Protein AF-A0A1F2QEP0-F1 (afdb_monomer)

Foldseek 3Di:
DDPCLCVVLVHFDPVLPPDECSVVLSQVSSVVVHDDDDDPVDDDDDDPCPVVVVCALLRNLLSHVVSVLVSCCVPVNDVSSLVSLVVLLVVLVVCLVCLVVPDDDPDPSVSSNSNSVSNNCVSVVNDDPPD

Radius of gyration: 17.17 Å; Cα contacts (8 Å, |Δi|>4): 110; chains: 1; bounding box: 44×30×35 Å

Sequence (131 aa):
MRRDAFLRLGGFDERFVPAWFEDVDLCARLLTLGTILYWPASCFVHEGGTAAAALGYDQFLPIYYCNAIRFWRKHHGVWAALAYRALVCMGMVLRLLAAPLGARVPASRSQAVIAYSRVLRRAAGLGGLAQ

Structure (mmCIF, N/CA/C/O backbone):
data_AF-A0A1F2QEP0-F1
#
_entry.id   AF-A0A1F2QEP0-F1
#
loop_
_atom_site.group_PDB
_atom_site.id
_atom_site.type_symbol
_atom_site.label_atom_id
_atom_site.label_alt_id
_atom_site.label_comp_id
_atom_site.label_asym_id
_atom_site.label_entity_id
_atom_site.label_seq_id
_atom_site.pdbx_PDB_ins_code
_atom_site.Cartn_x
_atom_site.Cartn_y
_atom_site.Cartn_z
_atom_site.occupancy
_atom_site.B_iso_or_equiv
_atom_site.auth_seq_id
_atom_site.auth_comp_id
_atom_site.auth_asym_id
_atom_site.auth_atom_id
_atom_site.pdbx_PDB_model_num
ATOM 1 N N . MET A 1 1 ? -21.462 1.236 3.113 1.00 88.56 1 MET A N 1
ATOM 2 C CA . MET A 1 1 ? -20.971 2.071 4.236 1.00 88.56 1 MET A CA 1
ATOM 3 C C . MET A 1 1 ? -21.944 3.223 4.457 1.00 88.56 1 MET A C 1
ATOM 5 O O . MET A 1 1 ? -22.377 3.805 3.471 1.00 88.56 1 MET A O 1
ATOM 9 N N . ARG A 1 2 ? -22.304 3.551 5.706 1.00 93.62 2 ARG A N 1
ATOM 10 C CA . ARG A 1 2 ? -23.120 4.744 6.010 1.00 93.62 2 ARG A CA 1
ATOM 11 C C . ARG A 1 2 ? -22.227 5.998 6.047 1.00 93.62 2 ARG A C 1
ATOM 13 O O . ARG A 1 2 ? -21.074 5.917 6.468 1.00 93.62 2 ARG A O 1
ATOM 20 N N . ARG A 1 3 ? -22.742 7.147 5.594 1.00 95.00 3 ARG A N 1
ATOM 21 C CA . ARG A 1 3 ? -21.972 8.405 5.474 1.00 95.00 3 ARG A CA 1
ATOM 22 C C . ARG A 1 3 ? -21.453 8.921 6.820 1.00 95.00 3 ARG A C 1
ATOM 24 O O . ARG A 1 3 ? -20.338 9.424 6.890 1.00 95.00 3 ARG A O 1
ATOM 31 N N . ASP A 1 4 ? -22.246 8.786 7.875 1.00 96.56 4 ASP A N 1
ATOM 32 C CA . ASP A 1 4 ? -21.888 9.182 9.239 1.00 96.56 4 ASP A CA 1
ATOM 33 C C . ASP A 1 4 ? -20.653 8.432 9.756 1.00 96.56 4 ASP A C 1
ATOM 35 O O . ASP A 1 4 ? -19.761 9.055 10.323 1.00 96.56 4 ASP A O 1
ATOM 39 N N . ALA A 1 5 ? -20.548 7.124 9.497 1.00 95.94 5 ALA A N 1
ATOM 40 C CA . ALA A 1 5 ? -19.380 6.327 9.879 1.00 95.94 5 ALA A CA 1
ATOM 41 C C . ALA A 1 5 ? -18.091 6.811 9.188 1.00 95.94 5 ALA A C 1
ATOM 43 O O . ALA A 1 5 ? -17.047 6.906 9.830 1.00 95.94 5 ALA A O 1
ATOM 44 N N . PHE A 1 6 ? -18.172 7.170 7.903 1.00 96.88 6 PHE A N 1
ATOM 45 C CA . PHE A 1 6 ? -17.039 7.716 7.147 1.00 96.88 6 PHE A CA 1
ATOM 46 C C . PHE A 1 6 ? -16.564 9.058 7.712 1.00 96.88 6 PHE A C 1
ATOM 48 O O . PHE A 1 6 ? -15.376 9.238 7.982 1.00 96.88 6 PHE A O 1
ATOM 55 N N . LEU A 1 7 ? -17.501 9.984 7.937 1.00 96.62 7 LEU A N 1
ATOM 56 C CA . LEU A 1 7 ? -17.192 11.313 8.468 1.00 96.62 7 LEU A CA 1
ATOM 57 C C . LEU A 1 7 ? -16.685 11.250 9.912 1.00 96.62 7 LEU A C 1
ATOM 59 O O . LEU A 1 7 ? -15.747 11.961 10.257 1.00 96.62 7 LEU A O 1
ATOM 63 N N . ARG A 1 8 ? -17.236 10.353 10.738 1.00 96.25 8 ARG A N 1
ATOM 64 C CA . ARG A 1 8 ? -16.784 10.130 12.118 1.00 96.25 8 ARG A CA 1
ATOM 65 C C . ARG A 1 8 ? -15.319 9.688 12.197 1.00 96.25 8 ARG A C 1
ATOM 67 O O . ARG A 1 8 ? -14.652 10.001 13.175 1.00 96.25 8 ARG A O 1
ATOM 74 N N . LEU A 1 9 ? -14.817 8.979 11.185 1.00 96.69 9 LEU A N 1
ATOM 75 C CA . LEU A 1 9 ? -13.410 8.574 11.099 1.00 96.69 9 LEU A CA 1
ATOM 76 C C . LEU A 1 9 ? -12.504 9.633 10.455 1.00 96.69 9 LEU A C 1
ATOM 78 O O . LEU A 1 9 ? -11.305 9.388 10.329 1.00 96.69 9 LEU A O 1
ATOM 82 N N . GLY A 1 10 ? -13.048 10.781 10.041 1.00 96.62 10 GLY A N 1
ATOM 83 C CA . GLY A 1 10 ? -12.301 11.821 9.334 1.00 96.62 10 GLY A CA 1
ATOM 84 C C . GLY A 1 10 ? -12.038 11.505 7.859 1.00 96.62 10 GLY A C 1
ATOM 85 O O . GLY A 1 10 ? -11.140 12.091 7.272 1.00 96.62 10 GLY A O 1
ATOM 86 N N . GLY A 1 11 ? -12.789 10.580 7.252 1.00 97.00 11 GLY A N 1
ATOM 87 C CA . GLY A 1 11 ? -12.642 10.231 5.839 1.00 97.00 11 GLY A CA 1
ATOM 88 C C . GLY A 1 11 ? -11.365 9.445 5.513 1.00 97.00 11 GLY A C 1
ATOM 89 O O . GLY A 1 11 ? -10.878 8.665 6.339 1.00 97.00 11 GLY A O 1
ATOM 90 N N . PHE A 1 12 ? -10.847 9.601 4.291 1.00 97.81 12 PHE A N 1
ATOM 91 C CA . PHE A 1 12 ? -9.559 9.026 3.884 1.00 97.81 12 PHE A CA 1
ATOM 92 C C . PHE A 1 12 ? -8.397 9.737 4.581 1.00 97.81 12 PHE A C 1
ATOM 94 O O . PHE A 1 12 ? -8.469 10.921 4.886 1.00 97.81 12 PHE A O 1
ATOM 101 N N . 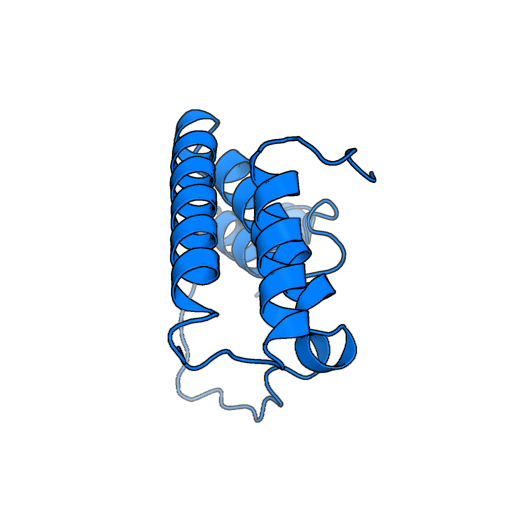ASP A 1 13 ? -7.312 9.009 4.834 1.00 97.75 13 ASP A N 1
ATOM 102 C CA . ASP A 1 13 ? -6.088 9.616 5.351 1.00 97.75 13 ASP A CA 1
ATOM 103 C C . ASP A 1 13 ? -5.271 10.183 4.183 1.00 97.75 13 ASP A C 1
ATOM 105 O O . ASP A 1 13 ? -4.628 9.442 3.440 1.00 97.75 13 ASP A O 1
ATOM 109 N N . GLU A 1 14 ? -5.286 11.509 4.042 1.00 96.38 14 GLU A N 1
ATOM 110 C CA . GLU A 1 14 ? -4.650 12.261 2.946 1.00 96.38 14 GLU A CA 1
ATOM 111 C C . GLU A 1 14 ? -3.121 12.132 2.901 1.00 96.38 14 GLU A C 1
ATOM 113 O O . GLU A 1 14 ? -2.465 12.671 2.019 1.00 96.38 14 GLU A O 1
ATOM 118 N N . ARG A 1 15 ? -2.519 11.397 3.838 1.00 96.31 15 ARG A N 1
ATOM 119 C CA . ARG A 1 15 ? -1.093 11.068 3.817 1.00 96.31 15 ARG A CA 1
ATOM 120 C C . ARG A 1 15 ? -0.754 9.911 2.870 1.00 96.31 15 ARG A C 1
ATOM 122 O O . ARG A 1 15 ? 0.429 9.713 2.578 1.00 96.31 15 ARG A O 1
ATOM 129 N N . PHE A 1 16 ? -1.737 9.124 2.431 1.00 97.00 16 PHE A N 1
ATOM 130 C CA . PHE A 1 16 ? -1.556 8.069 1.427 1.00 97.00 16 PHE A CA 1
ATOM 131 C C . PHE A 1 16 ? -1.668 8.665 0.020 1.00 97.00 16 PHE A C 1
ATOM 133 O O . PHE A 1 16 ? -2.719 8.632 -0.608 1.00 97.00 16 PHE A O 1
ATOM 140 N N . VAL A 1 17 ? -0.565 9.241 -0.462 1.00 93.44 17 VAL A N 1
ATOM 141 C CA . VAL A 1 17 ? -0.509 9.962 -1.744 1.00 93.44 17 VAL A CA 1
ATOM 142 C C . VAL A 1 17 ? 0.363 9.252 -2.779 1.00 93.44 17 VAL A C 1
ATOM 144 O O . VAL A 1 17 ? 1.341 8.594 -2.408 1.00 93.44 17 VAL A O 1
ATOM 147 N N . PRO A 1 18 ? 0.077 9.426 -4.082 1.00 93.75 18 PRO A N 1
ATOM 148 C CA . PRO A 1 18 ? -1.193 9.895 -4.655 1.00 93.75 18 PRO A CA 1
ATOM 149 C C . PRO A 1 18 ? -2.328 8.852 -4.608 1.00 93.75 18 PRO A C 1
ATOM 151 O O . PRO A 1 18 ? -3.468 9.208 -4.877 1.00 93.75 18 PRO A O 1
ATOM 154 N N . ALA A 1 19 ? -2.021 7.582 -4.321 1.00 94.44 19 ALA A N 1
ATOM 155 C CA . ALA A 1 19 ? -2.985 6.482 -4.230 1.00 94.44 19 ALA A CA 1
ATOM 156 C C . ALA A 1 19 ? -2.370 5.273 -3.497 1.00 94.44 19 ALA A C 1
ATOM 158 O O . ALA A 1 19 ? -1.169 5.264 -3.199 1.00 94.44 19 ALA A O 1
ATOM 159 N N . TRP A 1 20 ? -3.177 4.228 -3.316 1.00 96.56 20 TRP A N 1
ATOM 160 C CA . TRP A 1 20 ? -2.893 2.957 -2.646 1.00 96.56 20 TRP A CA 1
ATOM 161 C C . TRP A 1 20 ? -2.749 3.060 -1.123 1.00 96.56 20 TRP A C 1
ATOM 163 O O . TRP A 1 20 ? -1.971 3.861 -0.604 1.00 96.56 20 TRP A O 1
ATOM 173 N N . PHE A 1 21 ? -3.415 2.128 -0.429 1.00 98.25 21 PHE A N 1
ATOM 174 C CA . PHE A 1 21 ? -3.532 1.990 1.030 1.00 98.25 21 PHE A CA 1
ATOM 175 C C . PHE A 1 21 ? -4.448 2.995 1.735 1.00 98.25 21 PHE A C 1
ATOM 177 O O . PHE A 1 21 ? -4.728 2.787 2.915 1.00 98.25 21 PHE A O 1
ATOM 184 N N . GLU A 1 22 ? -4.972 4.020 1.066 1.00 98.12 22 GLU A N 1
ATOM 185 C CA . GLU A 1 22 ? -6.010 4.894 1.623 1.00 98.12 22 GLU A CA 1
ATOM 186 C C . GLU A 1 22 ? -7.299 4.120 1.936 1.00 98.12 22 GLU A C 1
ATOM 188 O O . GLU A 1 22 ? -7.936 4.338 2.970 1.00 98.12 22 GLU A O 1
ATOM 193 N N . ASP A 1 23 ? -7.649 3.172 1.071 1.00 97.00 23 ASP A N 1
ATOM 194 C CA . ASP A 1 23 ? -8.800 2.284 1.184 1.00 97.00 23 ASP A CA 1
ATOM 195 C C . ASP A 1 23 ? -8.572 1.182 2.226 1.00 97.00 23 ASP A C 1
ATOM 197 O O . ASP A 1 23 ? -9.437 0.938 3.069 1.00 97.00 23 ASP A O 1
ATOM 201 N N . VAL A 1 24 ? -7.386 0.566 2.235 1.00 97.88 24 VAL A N 1
ATOM 202 C CA . VAL A 1 24 ? -6.977 -0.426 3.241 1.00 97.88 24 VAL A CA 1
ATOM 203 C C . VAL A 1 24 ? -6.959 0.207 4.634 1.00 97.88 24 VAL A C 1
ATOM 205 O O . VAL A 1 24 ? -7.468 -0.378 5.592 1.00 97.88 24 VAL A O 1
ATOM 208 N N . ASP A 1 25 ? -6.426 1.425 4.754 1.00 98.50 25 ASP A N 1
ATOM 209 C CA . ASP A 1 25 ? -6.442 2.210 5.985 1.00 98.50 25 ASP A CA 1
ATOM 210 C C . ASP A 1 25 ? -7.862 2.539 6.451 1.00 98.50 25 ASP A C 1
ATOM 212 O O . ASP A 1 25 ? -8.176 2.378 7.634 1.00 98.50 25 ASP A O 1
ATOM 216 N N . LEU A 1 26 ? -8.721 2.996 5.537 1.00 97.88 26 LEU A N 1
ATOM 217 C CA . LEU A 1 26 ? -10.113 3.289 5.850 1.00 97.88 26 LEU A CA 1
ATOM 218 C C . LEU A 1 26 ? -10.845 2.030 6.324 1.00 97.88 26 LEU A C 1
ATOM 220 O O . LEU A 1 26 ? -11.528 2.080 7.344 1.00 97.88 26 LEU A O 1
ATOM 224 N N . CYS A 1 27 ? -10.670 0.899 5.639 1.00 97.19 27 CYS A N 1
ATOM 225 C CA . CYS A 1 27 ? -11.231 -0.389 6.040 1.00 97.19 27 CYS A CA 1
ATOM 226 C C . CYS A 1 27 ? -10.752 -0.807 7.438 1.00 97.19 27 CYS A C 1
ATOM 228 O O . CYS A 1 27 ? -11.575 -1.143 8.289 1.00 97.19 27 CYS A O 1
ATOM 230 N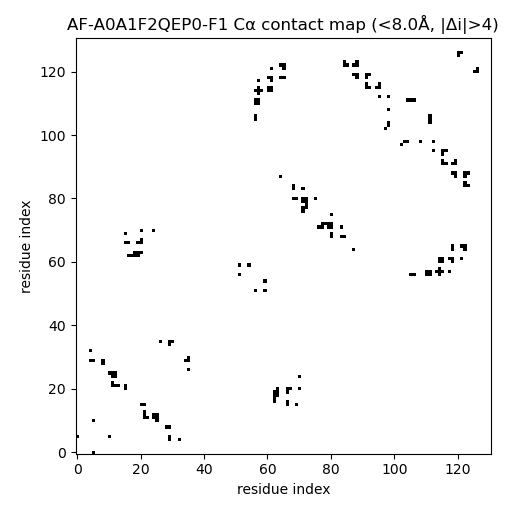 N . ALA A 1 28 ? -9.449 -0.716 7.720 1.00 97.31 28 ALA A N 1
ATOM 231 C CA . ALA A 1 28 ? -8.901 -1.025 9.041 1.00 97.31 28 ALA A CA 1
ATOM 232 C C . ALA A 1 28 ? -9.513 -0.145 10.145 1.00 97.31 28 ALA A C 1
ATOM 234 O O . ALA A 1 28 ? -9.873 -0.641 11.212 1.00 97.31 28 ALA A O 1
ATOM 235 N N . ARG A 1 29 ? -9.707 1.154 9.881 1.00 97.56 29 ARG A N 1
ATOM 236 C CA . ARG A 1 29 ? -10.379 2.063 10.822 1.00 97.56 29 ARG A CA 1
ATOM 237 C C . ARG A 1 29 ? -11.875 1.773 10.958 1.00 97.56 29 ARG A C 1
ATOM 239 O O . ARG A 1 29 ? -12.396 1.840 12.067 1.00 97.56 29 ARG A O 1
ATOM 246 N N . LEU A 1 30 ? -12.571 1.416 9.881 1.00 96.88 30 LEU A N 1
ATOM 247 C CA . LEU A 1 30 ? -13.996 1.060 9.910 1.00 96.88 30 LEU A CA 1
ATOM 248 C C . LEU A 1 30 ? -14.281 -0.184 10.754 1.00 96.88 30 LEU A C 1
ATOM 250 O O . LEU A 1 30 ? -15.332 -0.239 11.390 1.00 96.88 30 LEU A O 1
ATOM 254 N N . LEU A 1 31 ? -13.343 -1.132 10.829 1.00 96.00 31 LEU A N 1
ATOM 255 C CA . LEU A 1 31 ? -13.462 -2.305 11.704 1.00 96.00 31 LEU A CA 1
ATOM 256 C C . LEU A 1 31 ? -13.548 -1.946 13.195 1.00 96.00 31 LEU A C 1
ATOM 258 O O . LEU A 1 31 ? -14.061 -2.728 13.987 1.00 96.00 31 LEU A O 1
ATOM 262 N N . THR A 1 32 ? -13.110 -0.747 13.591 1.00 95.25 32 THR A N 1
ATOM 263 C CA . THR A 1 32 ? -13.291 -0.256 14.971 1.00 95.25 32 THR A CA 1
ATOM 264 C C . THR A 1 32 ? -14.731 0.173 15.267 1.00 95.25 32 THR A C 1
ATOM 266 O O . THR A 1 32 ? -15.108 0.315 16.428 1.00 95.25 32 THR A O 1
ATOM 269 N N . LEU A 1 33 ? -15.543 0.389 14.225 1.00 95.31 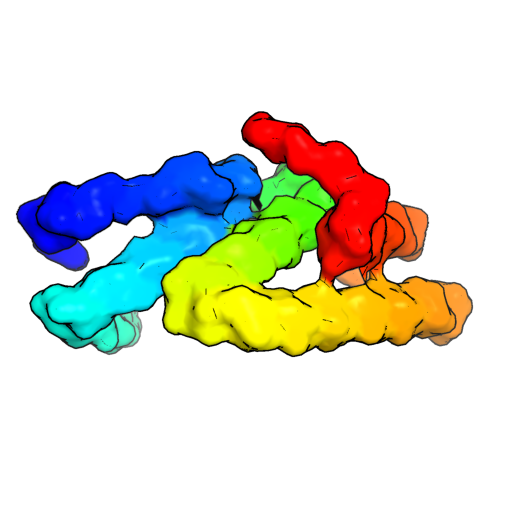33 LEU A N 1
ATOM 270 C CA . LEU A 1 33 ? -16.930 0.844 14.322 1.00 95.31 33 LEU A CA 1
ATOM 271 C C . LEU A 1 33 ? -17.952 -0.261 14.021 1.00 95.31 33 LEU A C 1
ATOM 273 O O . LEU A 1 33 ? -19.148 -0.037 14.207 1.00 95.31 33 LEU A O 1
ATOM 277 N N . GLY A 1 34 ? -17.515 -1.425 13.535 1.00 92.69 34 GLY A N 1
ATOM 278 C CA . GLY A 1 34 ? -18.399 -2.527 13.171 1.00 92.69 34 GLY A CA 1
ATOM 279 C C . GLY A 1 34 ? -17.723 -3.569 12.284 1.00 92.69 34 GLY A C 1
ATOM 280 O O . GLY A 1 34 ? -16.507 -3.728 12.293 1.00 92.69 34 GLY A O 1
ATOM 281 N N . THR A 1 35 ? -18.525 -4.286 11.500 1.00 94.44 35 THR A N 1
ATOM 282 C CA . THR A 1 35 ? -18.064 -5.413 10.679 1.00 94.44 35 THR A CA 1
ATOM 283 C C . THR A 1 35 ? -18.042 -5.055 9.194 1.00 94.44 35 THR A C 1
ATOM 285 O O . THR A 1 35 ? -18.957 -4.408 8.684 1.00 94.44 35 THR A O 1
ATOM 288 N N . ILE A 1 36 ? -17.010 -5.518 8.485 1.00 94.88 36 ILE A N 1
ATOM 289 C CA . ILE A 1 36 ? -16.941 -5.488 7.020 1.00 94.88 36 ILE A CA 1
ATOM 290 C C . ILE A 1 36 ? -17.433 -6.835 6.489 1.00 94.88 36 ILE A C 1
ATOM 292 O O . ILE A 1 36 ? -16.942 -7.881 6.907 1.00 94.88 36 ILE A O 1
ATOM 296 N N . LEU A 1 37 ? -18.398 -6.805 5.569 1.00 95.31 37 LEU A N 1
ATOM 297 C CA . LEU A 1 37 ? -18.993 -7.997 4.967 1.00 95.31 37 LEU A CA 1
ATOM 298 C C . LEU A 1 37 ? -18.712 -8.021 3.465 1.00 95.31 37 LEU A C 1
ATOM 300 O O . LEU A 1 37 ? -18.919 -7.025 2.772 1.00 95.31 37 LEU A O 1
ATOM 304 N N . TYR A 1 38 ? -18.276 -9.174 2.967 1.00 95.44 38 TYR A N 1
ATOM 305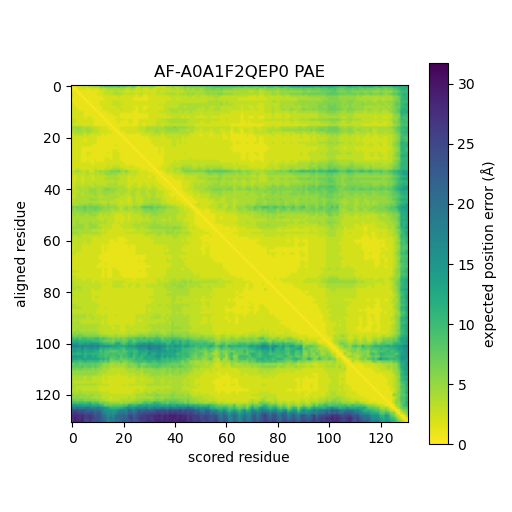 C CA . TYR A 1 38 ? -18.253 -9.459 1.537 1.00 95.44 38 TYR A CA 1
ATOM 306 C C . TYR A 1 38 ? -19.652 -9.887 1.085 1.00 95.44 38 TYR A C 1
ATOM 308 O O . TYR A 1 38 ? -20.274 -10.736 1.724 1.00 95.44 38 TYR A O 1
ATOM 316 N N . TRP A 1 39 ? -20.148 -9.300 -0.006 1.00 96.94 39 TRP A N 1
ATOM 317 C CA . TRP A 1 39 ? -21.487 -9.579 -0.522 1.00 96.94 39 TRP A CA 1
ATOM 318 C C . TRP A 1 39 ? -21.421 -10.107 -1.963 1.00 96.94 39 TRP A C 1
ATOM 320 O O . TRP A 1 39 ? -21.326 -9.308 -2.895 1.00 96.94 39 TRP A O 1
ATOM 330 N N . PRO A 1 40 ? -21.482 -11.436 -2.175 1.00 97.25 40 PRO A N 1
ATOM 331 C CA . PRO A 1 40 ? -21.244 -12.041 -3.488 1.00 97.25 40 PRO A CA 1
ATOM 332 C C . PRO A 1 40 ? -22.327 -11.729 -4.528 1.00 97.25 40 PRO A C 1
ATOM 334 O O . PRO A 1 40 ? -22.077 -11.876 -5.717 1.00 97.25 40 PRO A O 1
ATOM 337 N N . ALA A 1 41 ? -23.521 -11.293 -4.109 1.00 97.94 41 ALA A N 1
ATOM 338 C CA . ALA A 1 41 ? -24.586 -10.908 -5.037 1.00 97.94 41 ALA A CA 1
ATOM 339 C C . ALA A 1 41 ? -24.410 -9.489 -5.618 1.00 97.94 41 ALA A C 1
ATOM 341 O O . ALA A 1 41 ? -25.101 -9.130 -6.568 1.00 97.94 41 ALA A O 1
ATOM 342 N N . SER A 1 42 ? -23.498 -8.678 -5.069 1.00 96.69 42 SER A N 1
ATOM 343 C CA . SER A 1 42 ? -23.184 -7.343 -5.588 1.00 96.69 42 SER A CA 1
ATOM 344 C C . SER A 1 42 ? -21.983 -7.424 -6.527 1.00 96.69 42 SER A C 1
ATOM 346 O O . SER A 1 42 ? -20.838 -7.316 -6.089 1.00 96.69 42 SER A O 1
ATOM 348 N N . CYS A 1 43 ? -22.251 -7.607 -7.819 1.00 97.31 43 CYS A N 1
ATOM 349 C CA . CYS A 1 43 ? -21.227 -7.750 -8.851 1.00 97.31 43 CYS A CA 1
ATOM 350 C C . CYS A 1 43 ? -21.115 -6.489 -9.712 1.00 97.31 43 CYS A C 1
ATOM 352 O O . CYS A 1 43 ? -22.117 -5.946 -10.170 1.00 97.31 43 CYS A O 1
ATOM 354 N N . PHE A 1 44 ? -19.880 -6.071 -9.984 1.00 96.25 44 PHE A N 1
ATOM 355 C CA . PHE A 1 44 ? -19.563 -4.945 -10.859 1.00 96.25 44 PHE A CA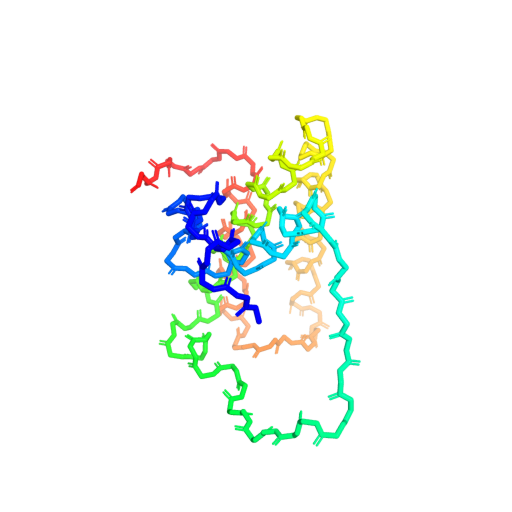 1
ATOM 356 C C . PHE A 1 44 ? -18.372 -5.312 -11.743 1.00 96.25 44 PHE A C 1
ATOM 358 O O . PHE A 1 44 ? -17.484 -6.050 -11.314 1.00 96.25 44 PHE A O 1
ATOM 365 N N . VAL A 1 45 ? -18.336 -4.783 -12.965 1.00 96.69 45 VAL A N 1
ATOM 366 C CA . VAL A 1 45 ? -17.159 -4.893 -13.833 1.00 96.69 45 VAL A CA 1
ATOM 367 C C . VAL A 1 45 ? -16.184 -3.789 -13.445 1.00 96.69 45 VAL A C 1
ATOM 369 O O . VAL A 1 45 ? -16.544 -2.614 -13.434 1.00 96.69 45 VAL A O 1
ATOM 372 N N . HIS A 1 46 ? -14.952 -4.169 -13.121 1.00 93.75 46 HIS A N 1
ATOM 373 C CA . HIS A 1 46 ? -13.876 -3.237 -12.816 1.00 93.75 46 HIS A CA 1
ATOM 374 C C . HIS A 1 46 ? -12.717 -3.465 -13.780 1.00 93.75 46 HIS A C 1
ATOM 376 O O . HIS A 1 46 ? -12.207 -4.581 -13.894 1.00 93.75 46 HIS A O 1
ATOM 382 N N . GLU A 1 47 ? -12.289 -2.401 -14.451 1.00 95.25 47 GLU A N 1
ATOM 383 C CA . GLU A 1 47 ? -11.067 -2.423 -15.243 1.00 95.25 47 GLU A CA 1
ATOM 384 C C . GLU A 1 47 ? -9.860 -2.266 -14.309 1.00 95.25 47 GLU A C 1
ATOM 386 O O . GLU A 1 47 ? -9.554 -1.182 -13.812 1.00 95.25 47 GLU A O 1
ATOM 391 N N . GLY A 1 48 ? -9.220 -3.393 -14.000 1.00 91.25 48 GLY A N 1
ATOM 392 C CA . GLY A 1 48 ? -8.109 -3.445 -13.059 1.00 91.25 48 GLY A CA 1
ATOM 393 C C . GLY A 1 48 ? -6.803 -2.925 -13.656 1.00 91.25 48 GLY A C 1
ATOM 394 O O . GLY A 1 48 ? -6.460 -3.206 -14.800 1.00 91.25 48 GLY A O 1
ATOM 395 N N . GLY A 1 49 ? -6.018 -2.221 -12.840 1.00 90.12 49 GLY A N 1
ATOM 396 C CA . GLY A 1 49 ? -4.650 -1.834 -13.192 1.00 90.12 49 GLY A CA 1
ATOM 397 C C . GLY A 1 49 ? -4.520 -0.588 -14.070 1.00 90.12 49 GLY A C 1
ATOM 398 O O . GLY A 1 49 ? -3.392 -0.150 -14.274 1.00 90.12 49 GLY A O 1
ATOM 399 N N . THR A 1 50 ? -5.616 0.040 -14.509 1.00 93.06 50 THR A N 1
ATOM 400 C CA . THR A 1 50 ? -5.596 1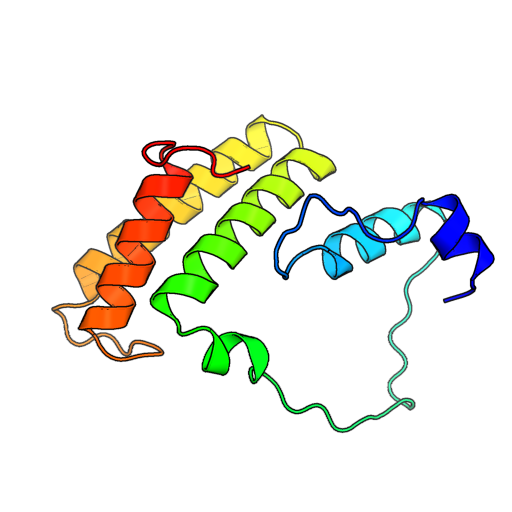.236 -15.375 1.00 93.06 50 THR A CA 1
ATOM 401 C C . THR A 1 50 ? -4.744 2.367 -14.795 1.00 93.06 50 THR A C 1
ATOM 403 O O . THR A 1 50 ? -3.864 2.893 -15.473 1.00 93.06 50 THR A O 1
ATOM 406 N N . ALA A 1 51 ? -4.924 2.691 -13.508 1.00 92.00 51 ALA A N 1
ATOM 407 C CA . ALA A 1 51 ? -4.141 3.733 -12.840 1.00 92.00 51 ALA A CA 1
ATOM 408 C C . ALA A 1 51 ? -2.645 3.376 -12.736 1.00 92.00 51 ALA A C 1
ATOM 410 O O . ALA A 1 51 ? -1.782 4.215 -12.984 1.00 92.00 51 ALA A O 1
ATOM 411 N N . ALA A 1 52 ? -2.325 2.121 -12.404 1.00 92.62 52 ALA A N 1
ATOM 412 C CA . ALA A 1 52 ? -0.940 1.662 -12.303 1.00 92.62 52 ALA A CA 1
ATOM 413 C C . ALA A 1 52 ? -0.245 1.623 -13.676 1.00 92.62 52 ALA A C 1
ATOM 415 O O . ALA A 1 52 ? 0.929 1.974 -13.782 1.00 92.62 52 ALA A O 1
ATOM 416 N N . ALA A 1 53 ? -0.972 1.230 -14.725 1.00 91.88 53 ALA A N 1
ATOM 417 C CA . ALA A 1 53 ? -0.481 1.204 -16.096 1.00 91.88 53 ALA A CA 1
ATOM 418 C C . ALA A 1 53 ? -0.202 2.619 -16.620 1.00 91.88 53 ALA A C 1
ATOM 420 O O . ALA A 1 53 ? 0.881 2.859 -17.149 1.00 91.88 53 ALA A O 1
ATOM 421 N N . ALA A 1 54 ? -1.129 3.560 -16.407 1.00 93.19 54 ALA A N 1
ATOM 422 C CA . ALA A 1 54 ? -0.966 4.957 -16.809 1.00 93.19 54 ALA A CA 1
ATOM 423 C C . ALA A 1 54 ? 0.229 5.638 -16.120 1.00 93.19 54 ALA A C 1
ATOM 425 O O . ALA A 1 54 ? 0.914 6.454 -16.730 1.00 93.19 54 ALA A O 1
ATOM 426 N N . LEU A 1 55 ? 0.499 5.283 -14.859 1.00 93.44 55 LEU A N 1
ATOM 427 C CA . LEU A 1 55 ? 1.608 5.841 -14.084 1.00 93.44 55 LEU A CA 1
ATOM 428 C C . LEU A 1 55 ? 2.975 5.230 -14.446 1.00 93.44 55 LEU A C 1
ATOM 430 O O . LEU A 1 55 ? 4.014 5.861 -14.258 1.00 93.44 55 LEU A O 1
ATOM 434 N N . GLY A 1 56 ? 2.987 4.001 -14.960 1.00 94.25 56 GLY A N 1
ATOM 435 C CA . GLY A 1 56 ? 4.205 3.249 -15.241 1.00 94.25 56 GLY A CA 1
ATOM 436 C C . GLY A 1 56 ? 4.765 2.527 -14.011 1.00 94.25 56 GLY A C 1
ATOM 437 O O . GLY A 1 56 ? 4.737 3.010 -12.874 1.00 94.25 56 GLY A O 1
ATOM 438 N N . TYR A 1 57 ? 5.308 1.329 -14.242 1.00 94.06 57 TYR A N 1
ATOM 439 C CA . TYR A 1 57 ? 5.741 0.421 -13.173 1.00 94.06 57 TYR A CA 1
ATOM 440 C C . TYR A 1 57 ? 6.854 1.006 -12.284 1.00 94.06 57 TYR A C 1
ATOM 442 O O . TYR A 1 57 ? 6.892 0.756 -11.078 1.00 94.06 57 TYR A O 1
ATOM 450 N N . ASP A 1 58 ? 7.741 1.823 -12.858 1.00 93.25 58 ASP A N 1
ATOM 451 C CA . ASP A 1 58 ? 8.861 2.464 -12.165 1.00 93.25 58 ASP A CA 1
ATOM 452 C C . ASP A 1 58 ? 8.450 3.593 -11.211 1.00 93.25 58 ASP A C 1
ATOM 454 O O . ASP A 1 58 ? 9.239 3.970 -10.335 1.00 93.25 58 ASP A O 1
ATOM 458 N N . GLN A 1 59 ? 7.236 4.124 -11.362 1.00 94.00 59 GLN A N 1
ATOM 459 C CA . GLN A 1 59 ? 6.651 5.130 -10.477 1.00 94.00 59 GLN A CA 1
ATOM 460 C C . GLN A 1 59 ? 5.634 4.515 -9.512 1.00 94.00 59 GLN A C 1
ATOM 462 O O . GLN A 1 59 ? 5.683 4.797 -8.313 1.00 94.00 59 GLN A O 1
ATOM 467 N N . PHE A 1 60 ? 4.777 3.621 -10.013 1.00 95.75 60 PHE A N 1
ATOM 468 C CA . PHE A 1 60 ? 3.788 2.894 -9.219 1.00 95.75 60 PHE A CA 1
ATOM 469 C C . PHE A 1 60 ? 4.425 2.157 -8.034 1.00 95.75 60 PHE A C 1
ATOM 471 O O . PHE A 1 60 ? 4.023 2.355 -6.887 1.00 95.75 60 PHE A O 1
ATOM 478 N N . LEU A 1 61 ? 5.445 1.330 -8.288 1.00 96.62 61 LEU A N 1
ATOM 479 C CA . LEU A 1 61 ? 5.968 0.418 -7.271 1.00 96.62 61 LEU A CA 1
ATOM 480 C C . LEU A 1 61 ? 6.576 1.154 -6.054 1.00 96.62 61 LEU A C 1
ATOM 482 O O . LEU A 1 61 ? 6.262 0.780 -4.919 1.00 96.62 61 LEU A O 1
ATOM 486 N N . PRO A 1 62 ? 7.392 2.219 -6.223 1.00 96.06 62 PRO A N 1
ATOM 487 C CA . PRO A 1 62 ? 7.858 3.030 -5.097 1.00 96.06 62 PRO A CA 1
ATOM 488 C C . PRO A 1 62 ? 6.743 3.708 -4.300 1.00 96.06 62 PRO A C 1
ATOM 490 O O . PRO A 1 62 ? 6.871 3.810 -3.082 1.00 96.06 62 PRO A O 1
ATOM 493 N N . ILE A 1 63 ? 5.677 4.183 -4.950 1.00 96.50 63 ILE A N 1
ATOM 494 C CA . ILE A 1 63 ? 4.534 4.793 -4.254 1.00 96.50 63 ILE A CA 1
ATOM 495 C C . ILE A 1 63 ? 3.823 3.734 -3.413 1.00 96.50 63 ILE A C 1
ATOM 497 O O . ILE A 1 63 ? 3.663 3.922 -2.206 1.00 96.50 63 ILE A O 1
ATOM 501 N N . TYR A 1 64 ? 3.492 2.597 -4.029 1.00 97.44 64 TYR A N 1
ATOM 502 C CA . TYR A 1 64 ? 2.812 1.488 -3.368 1.00 97.44 64 TYR A CA 1
ATOM 503 C C . TYR A 1 64 ? 3.539 1.061 -2.087 1.00 97.44 64 TYR A C 1
ATOM 505 O O . TYR A 1 64 ? 2.937 1.004 -1.018 1.00 97.44 64 TYR A O 1
ATOM 513 N N . TYR A 1 65 ? 4.856 0.823 -2.153 1.00 97.81 65 TYR A N 1
ATOM 514 C CA . TYR A 1 65 ? 5.616 0.396 -0.974 1.00 97.81 65 TYR A CA 1
ATOM 515 C C . TYR A 1 65 ? 5.820 1.502 0.065 1.00 97.81 65 TYR A C 1
ATOM 517 O O . TYR A 1 65 ? 5.858 1.199 1.258 1.00 97.81 65 TYR A O 1
ATOM 525 N N . CYS A 1 66 ? 5.927 2.772 -0.335 1.00 96.50 66 CYS A N 1
ATOM 526 C CA . CYS A 1 66 ? 5.952 3.881 0.621 1.00 96.50 66 CYS A CA 1
ATOM 527 C C . CYS A 1 66 ? 4.663 3.936 1.444 1.00 96.50 66 CYS A C 1
ATOM 529 O O . CYS A 1 66 ? 4.719 4.031 2.673 1.00 96.50 66 CYS A O 1
ATOM 531 N N . ASN A 1 67 ? 3.521 3.818 0.773 1.00 97.81 67 ASN A N 1
ATOM 532 C CA . ASN A 1 67 ? 2.216 3.817 1.416 1.00 97.81 67 ASN A CA 1
ATOM 533 C C . ASN A 1 67 ? 1.986 2.538 2.232 1.00 97.81 67 ASN A C 1
ATOM 535 O O . ASN A 1 67 ? 1.520 2.627 3.365 1.00 97.81 67 ASN A O 1
ATOM 539 N N . ALA A 1 68 ? 2.473 1.383 1.776 1.00 98.06 68 ALA A N 1
ATOM 540 C CA . ALA A 1 68 ? 2.494 0.163 2.581 1.00 98.06 68 ALA A CA 1
ATOM 541 C C . ALA A 1 68 ? 3.286 0.345 3.889 1.00 98.06 68 ALA A C 1
ATOM 543 O O . ALA A 1 68 ? 2.780 0.062 4.972 1.00 98.06 68 ALA A O 1
ATOM 544 N N . ILE A 1 69 ? 4.512 0.878 3.831 1.00 97.12 69 ILE A N 1
ATOM 545 C CA . ILE A 1 69 ? 5.329 1.133 5.032 1.00 97.12 69 ILE A CA 1
ATOM 546 C C . ILE A 1 69 ? 4.617 2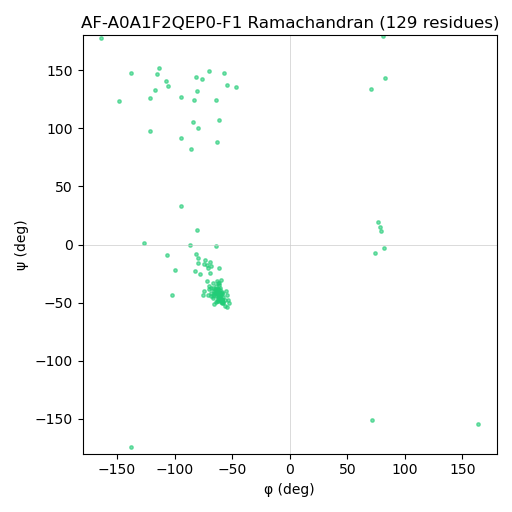.113 5.980 1.00 97.12 69 ILE A C 1
ATOM 548 O O . ILE A 1 69 ? 4.657 1.928 7.201 1.00 97.12 69 ILE A O 1
ATOM 552 N N . ARG A 1 70 ? 3.951 3.141 5.436 1.00 97.25 70 ARG A N 1
ATOM 553 C CA . ARG A 1 70 ? 3.148 4.098 6.213 1.00 97.25 70 ARG A CA 1
ATOM 554 C C . ARG A 1 70 ? 1.985 3.401 6.924 1.00 97.25 70 ARG A C 1
ATOM 556 O O . ARG A 1 70 ? 1.802 3.626 8.119 1.00 97.25 70 ARG A O 1
ATOM 563 N N . PHE A 1 71 ? 1.266 2.522 6.225 1.00 98.44 71 PHE A N 1
ATOM 564 C CA . PHE A 1 71 ? 0.189 1.707 6.788 1.00 98.44 71 PHE A CA 1
ATOM 565 C C . PHE A 1 71 ? 0.700 0.830 7.936 1.00 98.44 71 PHE A C 1
ATOM 567 O O . PHE A 1 71 ? 0.163 0.890 9.042 1.00 98.44 71 PHE A O 1
ATOM 574 N N . TRP A 1 72 ? 1.796 0.097 7.717 1.00 98.25 72 TRP A N 1
ATOM 575 C CA . TRP A 1 72 ? 2.396 -0.756 8.745 1.00 98.25 72 TRP A CA 1
ATOM 576 C C . TRP A 1 72 ? 2.803 0.036 9.987 1.00 98.25 72 TRP A C 1
ATOM 578 O O . TRP A 1 72 ? 2.539 -0.393 11.108 1.00 98.25 72 TRP A O 1
ATOM 588 N N . ARG A 1 73 ? 3.384 1.227 9.808 1.00 97.62 73 ARG A N 1
ATOM 589 C CA . ARG A 1 73 ? 3.736 2.095 10.936 1.00 97.62 73 ARG A CA 1
ATOM 590 C C . ARG A 1 73 ? 2.505 2.561 11.710 1.00 97.62 73 ARG A C 1
ATOM 592 O O . ARG A 1 73 ? 2.559 2.602 12.936 1.00 97.62 73 ARG A O 1
ATOM 599 N N . LYS A 1 74 ? 1.432 2.924 11.004 1.00 97.81 74 LYS A N 1
ATOM 600 C CA . LYS A 1 74 ? 0.190 3.440 11.593 1.00 97.81 74 LYS A CA 1
ATOM 601 C C . LYS A 1 74 ? -0.569 2.370 12.383 1.00 97.81 74 LYS A C 1
ATOM 603 O O . LYS A 1 74 ? -1.019 2.666 13.482 1.00 97.81 74 LYS A O 1
ATOM 608 N N . HIS A 1 75 ? -0.687 1.154 11.848 1.00 97.94 75 HIS A N 1
ATOM 609 C CA . HIS A 1 75 ? -1.545 0.100 12.417 1.00 97.94 75 HIS A CA 1
ATOM 610 C C . HIS A 1 75 ? -0.803 -0.941 13.262 1.00 97.94 75 HIS A C 1
ATOM 612 O O . HIS A 1 75 ? -1.416 -1.582 14.109 1.00 97.94 75 HIS A O 1
ATOM 618 N N . HIS A 1 76 ? 0.510 -1.102 13.071 1.00 97.25 76 HIS A N 1
ATOM 619 C CA . HIS A 1 76 ? 1.308 -2.135 13.751 1.00 97.25 76 HIS A CA 1
ATOM 620 C C . HIS A 1 76 ? 2.540 -1.580 14.490 1.00 97.25 76 HIS A C 1
ATOM 622 O O . HIS A 1 76 ? 3.307 -2.333 15.090 1.00 97.25 76 HIS A O 1
ATOM 628 N N . GLY A 1 77 ? 2.739 -0.260 14.474 1.00 97.19 77 GLY A N 1
ATOM 629 C CA . GLY A 1 77 ? 3.826 0.410 15.182 1.00 97.19 77 GLY A CA 1
ATOM 630 C C . GLY A 1 77 ? 5.175 0.386 14.456 1.00 97.19 77 GLY A C 1
ATOM 631 O O . GLY A 1 77 ? 5.341 -0.127 13.346 1.00 97.19 77 GLY A O 1
ATOM 632 N N . VAL A 1 78 ? 6.179 1.000 15.090 1.00 97.12 78 VAL A N 1
ATOM 633 C CA . VAL A 1 78 ? 7.493 1.246 14.469 1.00 97.12 78 VAL A CA 1
ATOM 634 C C . VAL A 1 78 ? 8.267 -0.036 14.165 1.00 97.12 78 VAL A C 1
ATOM 636 O O . VAL A 1 78 ? 8.857 -0.139 13.094 1.00 97.12 78 VAL A O 1
ATOM 639 N N . TRP A 1 79 ? 8.237 -1.024 15.059 1.00 97.94 79 TRP A N 1
ATOM 640 C CA . TRP A 1 79 ? 8.996 -2.266 14.896 1.00 97.94 79 TRP A CA 1
ATOM 641 C C . TRP A 1 79 ? 8.466 -3.119 13.748 1.00 97.94 79 TRP A C 1
ATOM 643 O O . TRP A 1 79 ? 9.247 -3.605 12.933 1.00 97.94 79 TRP A O 1
ATOM 653 N N . ALA A 1 80 ? 7.143 -3.219 13.618 1.00 97.00 80 ALA A N 1
ATOM 654 C CA . ALA A 1 80 ? 6.518 -3.903 12.496 1.00 97.00 80 ALA A CA 1
ATOM 655 C C . ALA A 1 80 ? 6.829 -3.196 11.166 1.00 97.00 80 ALA A C 1
ATOM 657 O O . ALA A 1 80 ? 7.151 -3.849 10.177 1.00 97.00 80 ALA A O 1
ATOM 658 N N . ALA A 1 81 ? 6.835 -1.858 11.149 1.00 96.50 81 ALA A N 1
ATOM 659 C CA . ALA A 1 81 ? 7.252 -1.098 9.973 1.00 96.50 81 ALA A CA 1
ATOM 660 C C . ALA A 1 81 ? 8.731 -1.317 9.615 1.00 96.50 81 ALA A C 1
ATOM 662 O O . ALA A 1 81 ? 9.059 -1.405 8.434 1.00 96.50 81 ALA A O 1
ATOM 663 N N . LEU A 1 82 ? 9.628 -1.418 10.602 1.00 96.94 82 LEU A N 1
ATOM 664 C CA . LEU A 1 82 ? 11.045 -1.722 10.371 1.00 96.94 82 LEU A CA 1
ATOM 665 C C . LEU A 1 82 ? 11.236 -3.140 9.820 1.00 96.94 82 LEU A C 1
ATOM 667 O O . LEU A 1 82 ? 11.956 -3.312 8.837 1.00 96.94 82 LEU A O 1
ATOM 671 N N . ALA A 1 83 ? 10.545 -4.132 10.386 1.00 97.75 83 ALA A N 1
ATOM 672 C CA . ALA A 1 83 ? 10.555 -5.500 9.874 1.00 97.75 83 ALA A CA 1
ATOM 673 C C . ALA A 1 83 ? 10.020 -5.561 8.434 1.00 97.75 83 ALA A C 1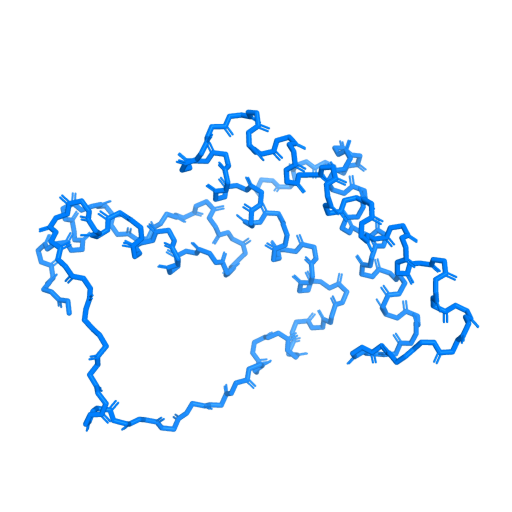
ATOM 675 O O . ALA A 1 83 ? 10.665 -6.129 7.553 1.00 97.75 83 ALA A O 1
ATOM 676 N N . TYR A 1 84 ? 8.895 -4.894 8.157 1.00 97.44 84 TYR A N 1
ATOM 677 C CA . TYR A 1 84 ? 8.333 -4.802 6.810 1.00 97.44 84 TYR A CA 1
ATOM 678 C C . TYR A 1 84 ? 9.304 -4.128 5.829 1.00 97.44 84 TYR A C 1
ATOM 680 O O . TYR A 1 84 ? 9.521 -4.638 4.731 1.00 97.44 84 TYR A O 1
ATOM 688 N N . ARG A 1 85 ? 9.967 -3.031 6.229 1.00 96.94 85 ARG A N 1
ATOM 689 C CA . ARG A 1 85 ? 11.022 -2.386 5.424 1.00 96.94 85 ARG A CA 1
ATOM 690 C C . ARG A 1 85 ? 12.162 -3.347 5.103 1.00 96.94 85 ARG A C 1
ATOM 692 O O . ARG A 1 85 ? 12.574 -3.403 3.949 1.00 96.94 85 ARG A O 1
ATOM 699 N N . ALA A 1 86 ? 12.646 -4.112 6.082 1.00 96.75 86 ALA A N 1
ATOM 700 C CA . ALA A 1 86 ? 13.713 -5.088 5.871 1.00 96.75 86 ALA A CA 1
ATOM 701 C C . ALA A 1 86 ? 13.299 -6.176 4.865 1.00 96.75 86 ALA A C 1
ATOM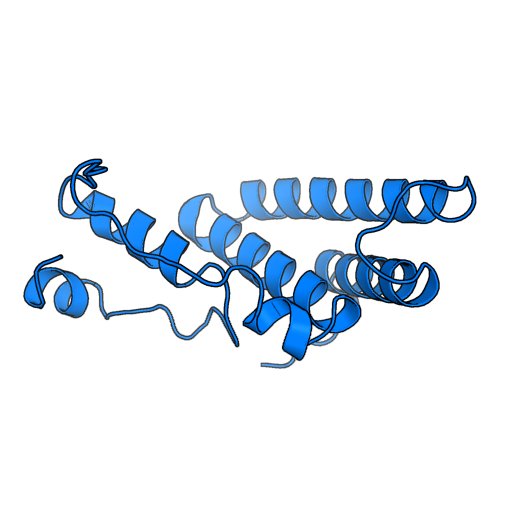 703 O O . ALA A 1 86 ? 14.051 -6.463 3.933 1.00 96.75 86 ALA A O 1
ATOM 704 N N . LEU A 1 87 ? 12.077 -6.707 4.985 1.00 97.75 87 LEU A N 1
ATOM 705 C CA . LEU A 1 87 ? 11.521 -7.683 4.041 1.00 97.75 87 LEU A CA 1
ATOM 706 C C . LEU A 1 87 ? 11.385 -7.108 2.625 1.00 97.75 87 LEU A C 1
ATOM 708 O O . LEU A 1 87 ? 11.728 -7.779 1.651 1.00 97.75 87 LEU A O 1
ATOM 712 N N . VAL A 1 88 ? 10.927 -5.859 2.496 1.00 97.38 88 VAL A N 1
ATOM 713 C CA . VAL A 1 88 ? 10.845 -5.163 1.204 1.00 97.38 88 VAL A CA 1
ATOM 714 C C . VAL A 1 88 ? 12.236 -4.980 0.600 1.00 97.38 88 VAL A C 1
ATOM 716 O O . VAL A 1 88 ? 12.433 -5.330 -0.562 1.00 97.38 88 VAL A O 1
ATOM 719 N N . CYS A 1 89 ? 13.214 -4.493 1.370 1.00 97.31 89 CYS A N 1
ATOM 720 C CA . CYS A 1 89 ? 14.594 -4.333 0.909 1.00 97.31 89 CYS A CA 1
ATOM 721 C C . CYS A 1 89 ? 15.185 -5.665 0.432 1.00 97.31 89 CYS A C 1
ATOM 723 O O . CYS A 1 89 ? 15.672 -5.747 -0.695 1.00 97.31 89 CYS A O 1
ATOM 725 N N . MET A 1 90 ? 15.074 -6.717 1.247 1.00 97.31 90 MET A N 1
ATOM 726 C CA . MET A 1 90 ? 15.517 -8.068 0.896 1.00 97.31 90 MET A CA 1
ATOM 727 C C . MET A 1 90 ? 14.849 -8.546 -0.399 1.00 97.31 90 MET A C 1
ATOM 729 O O . MET A 1 90 ? 15.523 -8.980 -1.330 1.00 97.31 90 MET A O 1
ATOM 733 N N . GLY A 1 91 ? 13.528 -8.392 -0.507 1.00 96.50 91 GLY A N 1
ATOM 734 C CA . GLY A 1 91 ? 12.777 -8.764 -1.701 1.00 96.50 91 GLY A CA 1
ATOM 735 C C . GLY A 1 91 ? 13.180 -7.981 -2.955 1.00 96.50 91 GLY A C 1
ATOM 736 O O . GLY A 1 91 ? 13.126 -8.541 -4.050 1.00 96.50 91 GLY A O 1
ATOM 737 N N . MET A 1 92 ? 13.571 -6.710 -2.835 1.00 96.19 92 MET A N 1
ATOM 738 C CA . MET A 1 92 ? 14.057 -5.917 -3.972 1.00 96.19 92 MET A CA 1
ATOM 739 C C . MET A 1 92 ? 15.465 -6.330 -4.393 1.00 96.19 92 MET A C 1
ATOM 741 O O . MET A 1 92 ? 15.718 -6.447 -5.589 1.00 96.19 92 MET A O 1
ATOM 745 N N . VAL A 1 93 ? 16.353 -6.624 -3.438 1.00 96.19 93 VAL A N 1
ATOM 746 C CA . VAL A 1 93 ? 17.691 -7.163 -3.726 1.00 96.19 93 VAL A CA 1
ATOM 747 C C . VAL A 1 93 ? 17.582 -8.491 -4.472 1.00 96.19 93 VAL A C 1
ATOM 749 O O . VAL A 1 93 ? 18.164 -8.634 -5.543 1.00 96.19 93 VAL A O 1
ATOM 752 N N . LEU A 1 94 ? 16.766 -9.429 -3.981 1.00 95.62 94 LEU A N 1
ATOM 753 C CA . LEU A 1 94 ? 16.556 -10.720 -4.646 1.00 95.62 94 LEU A CA 1
ATOM 754 C C . LEU A 1 94 ? 16.017 -10.555 -6.075 1.00 95.62 94 LEU A C 1
ATOM 756 O O . LEU A 1 94 ? 16.504 -11.204 -6.998 1.00 95.62 94 LEU A O 1
ATOM 760 N N . ARG A 1 95 ? 15.053 -9.649 -6.289 1.00 94.50 95 ARG A N 1
ATOM 761 C CA . ARG A 1 95 ? 14.513 -9.361 -7.629 1.00 94.50 95 ARG A CA 1
ATOM 762 C C . ARG A 1 95 ? 15.548 -8.737 -8.564 1.00 94.50 95 ARG A C 1
ATOM 764 O O . ARG A 1 95 ? 15.561 -9.074 -9.743 1.00 94.50 95 ARG A O 1
ATOM 771 N N . LEU A 1 96 ? 16.408 -7.853 -8.058 1.00 94.31 96 LEU A N 1
ATOM 772 C CA . LEU A 1 96 ? 17.498 -7.257 -8.835 1.00 94.31 96 LEU A CA 1
ATOM 773 C C . LEU A 1 96 ? 18.540 -8.305 -9.241 1.00 94.31 96 LEU A C 1
ATOM 775 O O . LEU A 1 96 ? 18.957 -8.315 -10.395 1.00 94.31 96 LEU A O 1
ATOM 779 N N . LEU A 1 97 ? 18.899 -9.216 -8.333 1.00 93.50 97 LEU A N 1
ATOM 780 C CA . LEU A 1 97 ? 19.815 -10.326 -8.620 1.00 93.50 97 LEU A CA 1
ATOM 781 C C . LEU A 1 97 ? 19.216 -11.337 -9.610 1.00 93.50 97 LEU A C 1
ATOM 783 O O . LEU A 1 97 ? 19.937 -11.892 -10.433 1.00 93.50 97 LEU A O 1
ATOM 787 N N . ALA A 1 98 ? 17.898 -11.547 -9.568 1.00 91.50 98 ALA A N 1
ATOM 788 C CA . ALA A 1 98 ? 17.194 -12.454 -10.474 1.00 91.50 98 ALA A CA 1
ATOM 789 C C . ALA A 1 98 ? 16.867 -11.840 -11.851 1.00 91.50 98 ALA A C 1
ATOM 791 O O . ALA A 1 98 ? 16.680 -12.576 -12.820 1.00 91.50 98 ALA A O 1
ATOM 792 N N . ALA A 1 99 ? 16.802 -10.510 -11.971 1.00 87.38 99 ALA A N 1
ATOM 793 C CA . ALA A 1 99 ? 16.498 -9.814 -13.225 1.00 87.38 99 ALA A CA 1
ATOM 794 C C . ALA A 1 99 ? 17.409 -10.199 -14.418 1.00 87.38 99 ALA A C 1
ATOM 796 O O . ALA A 1 99 ? 16.867 -10.419 -15.507 1.00 87.38 99 ALA A O 1
ATOM 797 N N . PRO A 1 100 ? 18.749 -10.326 -14.276 1.00 85.25 100 PRO A N 1
ATOM 798 C CA . PRO A 1 100 ? 19.609 -10.786 -15.370 1.00 85.25 100 PRO A CA 1
ATOM 799 C C . PRO A 1 100 ? 19.443 -12.279 -15.689 1.00 85.25 100 PRO A C 1
ATOM 801 O O . PRO A 1 100 ? 19.744 -12.693 -16.803 1.00 85.25 100 PRO A O 1
ATOM 804 N N . LEU A 1 101 ? 18.908 -13.080 -14.760 1.00 87.44 101 LEU A N 1
ATOM 805 C CA . LEU A 1 101 ? 18.740 -14.534 -14.903 1.00 87.44 101 LEU A CA 1
ATOM 806 C C . LEU A 1 101 ? 17.499 -14.929 -15.725 1.00 87.44 101 LEU A C 1
ATOM 808 O O . LEU A 1 101 ? 17.086 -16.084 -15.723 1.00 87.44 101 LEU A O 1
ATOM 812 N N . GLY A 1 102 ? 16.870 -13.974 -16.414 1.00 78.12 102 GLY A N 1
ATOM 813 C CA . GLY A 1 102 ? 15.703 -14.238 -17.257 1.00 78.12 102 GLY A CA 1
ATOM 814 C C . GLY A 1 102 ? 14.388 -14.398 -16.491 1.00 78.12 102 GLY A C 1
ATOM 815 O O . GLY A 1 102 ? 13.409 -14.863 -17.073 1.00 78.12 102 GLY A O 1
ATOM 816 N N . ALA A 1 103 ? 14.333 -13.986 -15.218 1.00 81.06 103 ALA A N 1
ATOM 817 C CA . ALA A 1 103 ? 13.090 -13.968 -14.455 1.00 81.06 103 ALA A CA 1
ATOM 818 C C . ALA A 1 103 ? 12.000 -13.164 -15.190 1.00 81.06 103 ALA A C 1
ATOM 820 O O . ALA A 1 103 ? 12.255 -12.079 -15.725 1.00 81.06 103 ALA A O 1
ATOM 821 N N . ARG A 1 104 ? 10.767 -13.691 -15.205 1.00 82.50 104 ARG A N 1
ATOM 822 C CA . ARG A 1 104 ? 9.613 -12.958 -15.739 1.00 82.50 104 ARG A CA 1
ATOM 823 C C . ARG A 1 104 ? 9.376 -11.721 -14.878 1.00 82.50 104 ARG A C 1
ATOM 825 O O . ARG A 1 104 ? 9.210 -11.826 -13.665 1.00 82.50 104 ARG A O 1
ATOM 832 N N . VAL A 1 105 ? 9.357 -10.561 -15.521 1.00 83.75 105 VAL A N 1
ATOM 833 C CA . VAL A 1 105 ? 9.119 -9.267 -14.880 1.00 83.75 105 VAL A CA 1
ATOM 834 C C . VAL A 1 105 ? 7.814 -8.654 -15.398 1.00 83.75 105 VAL A C 1
ATOM 836 O O . VAL A 1 105 ? 7.483 -8.872 -16.563 1.00 83.75 105 VAL A O 1
ATOM 839 N N . PRO A 1 106 ? 7.064 -7.897 -14.571 1.00 80.44 106 PRO A N 1
ATOM 840 C CA . PRO A 1 106 ? 5.756 -7.352 -14.964 1.00 80.44 106 PRO A CA 1
ATOM 841 C C . PRO A 1 106 ? 5.816 -6.253 -16.036 1.00 80.44 106 PRO A C 1
ATOM 843 O O . PRO A 1 106 ? 4.795 -5.897 -16.610 1.00 80.44 106 PRO A O 1
ATOM 846 N N . ALA A 1 107 ? 7.001 -5.692 -16.274 1.00 85.31 107 ALA A N 1
ATOM 847 C CA . ALA A 1 107 ? 7.267 -4.619 -17.226 1.00 85.31 107 ALA A CA 1
ATOM 848 C C . ALA A 1 107 ? 8.574 -4.916 -17.978 1.00 85.31 107 ALA A C 1
ATOM 850 O O . ALA A 1 107 ? 9.187 -5.967 -17.781 1.00 85.31 107 ALA A O 1
ATOM 851 N N . SER A 1 108 ? 9.050 -3.985 -18.808 1.00 88.62 108 SER A N 1
ATOM 852 C CA . SER A 1 108 ? 10.376 -4.133 -19.422 1.00 88.62 108 SER A CA 1
ATOM 853 C C . SER A 1 108 ? 11.466 -4.300 -18.348 1.00 88.62 108 SER A C 1
ATOM 855 O O . SER A 1 108 ? 11.368 -3.748 -17.248 1.00 88.62 108 SER A O 1
ATOM 857 N N . ARG A 1 109 ? 12.525 -5.070 -18.644 1.00 88.69 109 ARG A N 1
ATOM 858 C CA . ARG A 1 109 ? 13.600 -5.356 -17.669 1.00 88.69 109 ARG A CA 1
ATOM 859 C C . ARG A 1 109 ? 14.227 -4.080 -17.107 1.00 88.69 109 ARG A C 1
ATOM 861 O O . ARG A 1 109 ? 14.473 -4.007 -15.907 1.00 88.69 109 ARG A O 1
ATOM 868 N N . SER A 1 110 ? 14.435 -3.071 -17.950 1.00 89.12 110 SER A N 1
ATOM 869 C CA . SER A 1 110 ? 14.951 -1.765 -17.534 1.00 89.12 110 SER A CA 1
ATOM 870 C C . SER A 1 110 ? 14.002 -1.066 -16.557 1.00 89.12 110 SER A C 1
ATOM 872 O O . SER A 1 110 ? 14.440 -0.656 -15.484 1.00 89.12 110 SER A O 1
ATOM 874 N N . GLN A 1 111 ? 12.701 -0.998 -16.860 1.00 91.75 111 GLN A N 1
ATOM 875 C CA . GLN A 1 111 ? 11.705 -0.413 -15.954 1.00 91.75 111 GLN A CA 1
ATOM 876 C C . GLN A 1 111 ? 11.608 -1.171 -14.630 1.00 91.75 111 GLN A C 1
ATOM 878 O O . GLN A 1 111 ? 11.532 -0.541 -13.579 1.00 91.75 111 GLN A O 1
ATOM 883 N N . ALA A 1 112 ? 11.659 -2.503 -14.655 1.00 92.44 112 ALA A N 1
ATOM 884 C CA . ALA A 1 112 ? 11.644 -3.316 -13.444 1.00 92.44 112 ALA A CA 1
ATOM 885 C C . ALA A 1 112 ? 12.866 -3.029 -12.554 1.00 92.44 112 ALA A C 1
ATOM 887 O O . ALA A 1 112 ? 12.710 -2.771 -11.363 1.00 92.44 112 ALA A O 1
ATOM 888 N N . VAL A 1 113 ? 14.072 -2.984 -13.129 1.00 94.25 113 VAL A N 1
ATOM 889 C CA . VAL A 1 113 ? 15.304 -2.639 -12.396 1.00 94.25 113 VAL A CA 1
ATOM 890 C C . VAL A 1 113 ? 15.225 -1.225 -11.808 1.00 94.25 113 VAL A C 1
ATOM 892 O O . VAL A 1 113 ? 15.546 -1.025 -10.632 1.00 94.25 113 VAL A O 1
ATOM 895 N N . ILE A 1 114 ? 14.736 -0.247 -12.579 1.00 94.75 114 ILE A N 1
ATOM 896 C CA . ILE A 1 114 ? 14.528 1.124 -12.092 1.00 94.75 114 ILE A CA 1
ATOM 897 C C . ILE A 1 114 ? 13.526 1.127 -10.929 1.00 94.75 114 ILE A C 1
ATOM 899 O O . ILE A 1 114 ? 13.829 1.704 -9.881 1.00 94.75 114 ILE A O 1
ATOM 903 N N . ALA A 1 115 ? 12.387 0.443 -11.066 1.00 95.69 115 ALA A N 1
ATOM 904 C CA . ALA A 1 115 ? 11.365 0.326 -10.029 1.00 95.69 115 ALA A CA 1
ATOM 905 C C . ALA A 1 115 ? 11.952 -0.235 -8.726 1.00 95.69 115 ALA A C 1
ATOM 907 O O . ALA A 1 115 ? 11.852 0.399 -7.673 1.00 95.69 115 ALA A O 1
ATOM 908 N N . TYR A 1 116 ? 12.635 -1.382 -8.800 1.00 96.12 116 TYR A N 1
ATOM 909 C CA . TYR A 1 116 ? 13.221 -2.048 -7.635 1.00 96.12 116 TYR A CA 1
ATOM 910 C C . TYR A 1 116 ? 14.289 -1.182 -6.962 1.00 96.12 116 TYR A C 1
ATOM 912 O O . TYR A 1 116 ? 14.291 -1.047 -5.739 1.00 96.12 116 TYR A O 1
ATOM 920 N N . SER A 1 117 ? 15.151 -0.522 -7.744 1.00 95.44 117 SER A N 1
ATOM 921 C CA . SER A 1 117 ? 16.176 0.383 -7.204 1.00 95.44 117 SER A CA 1
ATOM 922 C C . SER A 1 117 ? 15.578 1.603 -6.490 1.00 95.44 117 SER A C 1
ATOM 924 O O . SER A 1 117 ? 16.119 2.075 -5.488 1.00 95.44 117 SER A O 1
ATOM 926 N N . ARG A 1 118 ? 14.455 2.137 -6.987 1.00 96.06 118 ARG A N 1
ATOM 927 C CA . ARG A 1 118 ? 13.746 3.262 -6.364 1.00 96.06 118 ARG A CA 1
ATOM 928 C C . ARG A 1 118 ? 13.058 2.831 -5.074 1.00 96.06 118 ARG A C 1
ATOM 930 O O . ARG A 1 118 ? 13.180 3.543 -4.078 1.00 96.06 118 ARG A O 1
ATOM 937 N N . VAL A 1 119 ? 12.399 1.668 -5.067 1.00 96.69 119 VAL A N 1
ATOM 938 C CA . VAL A 1 119 ? 11.824 1.093 -3.840 1.00 96.69 119 VAL A CA 1
ATOM 939 C C . VAL A 1 119 ? 12.919 0.893 -2.796 1.00 96.69 119 VAL A C 1
ATOM 941 O O . VAL A 1 119 ? 12.767 1.362 -1.672 1.00 96.69 119 VAL A O 1
ATOM 944 N N . LEU A 1 120 ? 14.037 0.262 -3.172 1.00 95.94 120 LEU A N 1
ATOM 945 C CA . LEU A 1 120 ? 15.148 -0.016 -2.264 1.00 95.94 120 LEU A CA 1
ATOM 946 C C . LEU A 1 120 ? 15.710 1.271 -1.648 1.00 95.94 120 LEU A C 1
ATOM 948 O O . LEU A 1 120 ? 15.843 1.354 -0.431 1.00 95.94 120 LEU A O 1
ATOM 952 N N . ARG A 1 121 ? 15.959 2.310 -2.459 1.00 94.12 121 ARG A N 1
ATOM 953 C CA . ARG A 1 121 ? 16.423 3.614 -1.958 1.00 94.12 121 ARG A CA 1
ATOM 954 C C . ARG A 1 121 ? 15.446 4.232 -0.959 1.00 94.12 121 ARG A C 1
ATOM 956 O O . ARG A 1 121 ? 15.865 4.639 0.121 1.00 94.12 121 ARG A O 1
ATOM 963 N N . ARG A 1 122 ? 14.145 4.263 -1.268 1.00 92.19 122 ARG A N 1
ATOM 964 C CA . ARG A 1 122 ? 13.131 4.826 -0.356 1.00 92.19 122 ARG A CA 1
ATOM 965 C C . ARG A 1 122 ? 12.987 4.004 0.932 1.00 92.19 122 ARG A C 1
ATOM 967 O O . ARG A 1 122 ? 12.954 4.569 2.025 1.00 92.19 122 ARG A O 1
ATOM 974 N N . ALA A 1 123 ? 12.965 2.676 0.827 1.00 90.94 123 ALA A N 1
ATOM 975 C CA . ALA A 1 123 ? 12.873 1.767 1.971 1.00 90.94 123 ALA A CA 1
ATOM 976 C C . ALA A 1 123 ? 14.147 1.759 2.842 1.00 90.94 123 ALA A C 1
ATOM 978 O O . ALA A 1 123 ? 14.062 1.519 4.046 1.00 90.94 123 ALA A O 1
ATOM 979 N N . ALA A 1 124 ? 15.308 2.108 2.284 1.00 86.94 124 ALA A N 1
ATOM 980 C CA . ALA A 1 124 ? 16.544 2.342 3.031 1.00 86.94 124 ALA A CA 1
ATOM 981 C C . ALA A 1 124 ? 16.625 3.748 3.662 1.00 86.94 124 ALA A C 1
ATOM 983 O O . ALA A 1 124 ? 17.524 4.010 4.448 1.00 86.94 124 ALA A O 1
ATOM 984 N N . GLY A 1 125 ? 15.686 4.653 3.352 1.00 82.25 125 GLY A N 1
ATOM 985 C CA . GLY A 1 125 ? 15.737 6.051 3.805 1.00 82.25 125 GLY A CA 1
ATOM 986 C C . GLY A 1 125 ? 16.692 6.937 2.994 1.00 82.25 125 GLY A C 1
ATOM 987 O O . GLY A 1 125 ? 16.955 8.065 3.386 1.00 82.25 125 GLY A O 1
ATOM 988 N N . LEU A 1 126 ? 17.177 6.450 1.849 1.00 73.06 126 LEU A N 1
ATOM 989 C CA . LEU A 1 126 ? 18.141 7.111 0.960 1.00 73.06 126 LEU A CA 1
ATOM 990 C C . LEU A 1 126 ? 17.461 7.888 -0.182 1.00 73.06 126 LEU A C 1
ATOM 992 O O . LEU A 1 126 ? 17.963 7.965 -1.302 1.00 73.06 126 LEU A O 1
ATOM 996 N N . GLY A 1 127 ? 16.289 8.454 0.082 1.00 57.69 127 GLY A N 1
ATOM 997 C CA . GLY A 1 127 ? 15.566 9.308 -0.852 1.00 57.69 127 GLY A CA 1
ATOM 998 C C . GLY A 1 127 ? 14.787 10.331 -0.053 1.00 57.69 127 GLY A C 1
ATOM 999 O O . GLY A 1 127 ? 14.024 9.940 0.830 1.00 57.69 127 GLY A O 1
ATOM 1000 N N . GLY A 1 128 ? 15.025 11.616 -0.329 1.00 47.19 128 GLY A N 1
ATOM 1001 C CA . GLY A 1 128 ? 14.352 12.718 0.349 1.00 47.19 128 GLY A CA 1
ATOM 1002 C C . GLY A 1 128 ? 12.850 12.470 0.427 1.00 47.19 128 GLY A C 1
ATOM 1003 O O . GLY A 1 128 ? 12.235 12.012 -0.541 1.00 47.19 128 GLY A O 1
ATOM 1004 N N . LEU A 1 129 ? 12.287 12.732 1.605 1.00 39.91 129 LEU A N 1
ATOM 1005 C CA . LEU A 1 129 ? 10.850 12.797 1.812 1.00 39.91 129 LEU A CA 1
ATOM 1006 C C . LEU A 1 129 ? 10.341 13.956 0.952 1.00 39.91 129 LEU A C 1
ATOM 1008 O O . LEU A 1 129 ? 10.314 15.095 1.406 1.00 39.91 129 LEU A O 1
ATOM 1012 N N . ALA A 1 130 ? 10.012 13.686 -0.309 1.00 35.53 130 ALA A N 1
ATOM 1013 C CA . ALA A 1 130 ? 9.085 14.547 -1.018 1.00 35.53 130 ALA A CA 1
ATOM 1014 C C . ALA A 1 130 ? 7.781 14.458 -0.220 1.00 35.53 130 ALA A C 1
ATOM 1016 O O . ALA A 1 130 ? 7.187 13.378 -0.129 1.00 35.53 130 ALA A O 1
ATOM 1017 N N . GLN A 1 131 ? 7.505 15.552 0.490 1.00 35.47 131 GLN A N 1
ATOM 1018 C CA . GLN A 1 131 ? 6.286 15.794 1.248 1.00 35.47 131 GLN A CA 1
ATOM 1019 C C . GLN A 1 131 ? 5.088 15.738 0.308 1.00 35.47 131 GLN A C 1
ATOM 1021 O O . GLN A 1 131 ? 5.220 16.258 -0.824 1.00 35.47 131 GLN A O 1
#

Solvent-accessible surface area (backbone atoms only — not comparable to full-atom values): 7722 Å² total; per-residue (Å²): 135,62,69,67,65,42,58,75,67,64,50,64,55,84,84,32,56,97,50,55,52,32,64,60,50,40,51,60,57,47,51,77,78,49,84,86,80,90,58,90,88,72,78,79,93,73,85,78,60,55,72,47,60,77,59,30,65,49,51,38,50,32,38,44,53,51,25,48,43,51,48,34,33,74,80,59,34,67,67,49,20,51,53,50,32,51,53,50,39,52,53,30,52,53,48,57,69,37,50,83,73,68,53,90,62,99,54,58,70,68,46,46,49,51,12,35,54,48,31,35,31,49,59,71,66,71,48,83,82,81,124

Nearest PDB structures (foldseek):
  7v6q-assembly1_D  TM=2.447E-01  e=7.712E+00  Homo sapiens

pLDDT: mean 92.41, std 10.89, range [35.47, 98.5]

Mean predicted aligned error: 4.42 Å

Secondary structure (DSSP, 8-state):
--HHHHHHTTSS-TTS-SSSSHHHHHHHHHTTTS-----TT------TTHHHHHH-HHHHHHHHHHHHHHHHHHHHHHHHHHHHHHHHHHHHHHHHHHGGGT---SS-HHHHHHHHHHHHHHHTT-S----